Protein AF-K6B270-F1 (afdb_monomer_lite)

Sequence (128 aa):
MFLFVIVIIADMITRGETYHYLLHNITILTGMIVMFICADLILRLSIGKSTILIEHFASTTFFVYALHGLFVAPLRKGLCLALQPTSNTVAVMTYMLSILTTIILSLITYYVLKKLCPQFCSLLNGGR

pLDDT: mean 87.1, std 8.22, range [59.28, 95.25]

Foldseek 3Di:
DVVLVVLVVVLVVCPPPPCSVVSVVVSVVVVVVVVVVVVVVVVVVCVVPDPVVVVVVLLLVLQLVLCLVVQLVVQLVVLCVVQVCPDPVSVVVSNVVSVVVSSVVSNVVLVVCCVPPVPVSCVSSVND

Structure (mmCIF, N/CA/C/O backbone):
data_AF-K6B270-F1
#
_entry.id   AF-K6B270-F1
#
loop_
_atom_site.group_PDB
_atom_site.id
_atom_site.type_symbol
_atom_site.label_atom_id
_atom_site.label_alt_id
_atom_site.label_comp_id
_atom_site.label_asym_id
_atom_site.label_entity_id
_atom_site.label_seq_id
_atom_site.pdbx_PDB_ins_code
_atom_site.Cartn_x
_atom_site.Cartn_y
_atom_site.Cartn_z
_atom_site.occupancy
_atom_site.B_iso_or_equiv
_atom_site.auth_seq_id
_atom_site.auth_comp_id
_atom_site.auth_asym_id
_atom_site.auth_atom_id
_atom_site.pdbx_PDB_model_num
ATOM 1 N N . MET A 1 1 ? 11.473 16.215 1.161 1.00 77.81 1 MET A N 1
ATOM 2 C CA . MET A 1 1 ? 10.754 16.132 -0.134 1.00 77.81 1 MET A CA 1
ATOM 3 C C . MET A 1 1 ? 11.656 16.386 -1.335 1.00 77.81 1 MET A C 1
ATOM 5 O O . MET A 1 1 ? 11.740 15.493 -2.160 1.00 77.81 1 MET A O 1
ATOM 9 N N . PHE A 1 2 ? 12.364 17.518 -1.437 1.00 83.44 2 PHE A N 1
ATOM 10 C CA . PHE A 1 2 ? 13.211 17.817 -2.610 1.00 83.44 2 PHE A CA 1
ATOM 11 C C . PHE A 1 2 ? 14.259 16.739 -2.928 1.00 83.44 2 PHE A C 1
ATOM 13 O O . PHE A 1 2 ? 14.365 16.314 -4.072 1.00 83.44 2 PHE A O 1
ATOM 20 N N . LEU A 1 3 ? 14.954 16.218 -1.910 1.00 84.44 3 LEU A N 1
ATOM 21 C CA . LEU A 1 3 ? 15.921 15.127 -2.086 1.00 84.44 3 LEU A CA 1
ATOM 22 C C . LEU A 1 3 ? 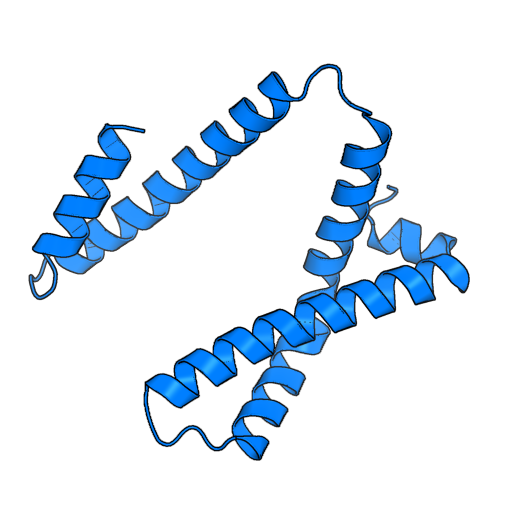15.283 13.855 -2.670 1.00 84.44 3 LEU A C 1
ATOM 24 O O . LEU A 1 3 ? 15.875 13.209 -3.521 1.00 84.44 3 LEU A O 1
ATOM 28 N N . PHE A 1 4 ? 14.051 13.529 -2.276 1.00 87.44 4 PHE A N 1
ATOM 29 C CA . PHE A 1 4 ? 13.332 12.371 -2.813 1.00 87.44 4 PHE A CA 1
ATOM 30 C C . PHE A 1 4 ? 12.920 12.562 -4.275 1.00 87.44 4 PHE A C 1
ATOM 32 O O . PHE A 1 4 ? 13.034 11.631 -5.062 1.00 87.44 4 PHE A O 1
ATOM 39 N N . VAL A 1 5 ? 12.512 13.776 -4.659 1.00 88.81 5 VAL A N 1
ATOM 40 C CA . VAL A 1 5 ? 12.218 14.102 -6.065 1.00 88.81 5 VAL A CA 1
ATOM 41 C C . VAL A 1 5 ? 13.466 13.911 -6.930 1.00 88.81 5 VAL A C 1
ATOM 43 O O . VAL A 1 5 ? 13.383 13.306 -7.993 1.00 88.81 5 VAL A O 1
ATOM 46 N N . ILE A 1 6 ? 14.630 14.356 -6.449 1.00 90.75 6 ILE A N 1
ATOM 47 C CA . ILE A 1 6 ? 15.911 14.166 -7.145 1.00 90.75 6 ILE A CA 1
ATOM 48 C C . ILE A 1 6 ? 16.239 12.671 -7.288 1.00 90.75 6 ILE A C 1
ATOM 50 O O . ILE A 1 6 ? 16.601 12.228 -8.375 1.00 90.75 6 ILE A O 1
ATOM 54 N N . VAL A 1 7 ? 16.068 11.890 -6.217 1.00 89.81 7 VAL A N 1
ATOM 55 C CA . VAL A 1 7 ? 16.326 10.440 -6.215 1.00 89.81 7 VAL A CA 1
ATOM 56 C C . VAL A 1 7 ? 15.388 9.692 -7.174 1.00 89.81 7 VAL A C 1
ATOM 58 O O . VAL A 1 7 ? 15.862 8.850 -7.928 1.00 89.81 7 VAL A O 1
ATOM 61 N N . ILE A 1 8 ? 14.097 10.049 -7.240 1.00 91.94 8 ILE A N 1
ATOM 62 C CA . ILE A 1 8 ? 13.157 9.480 -8.225 1.00 91.94 8 ILE A CA 1
ATOM 63 C C . ILE A 1 8 ? 13.598 9.786 -9.656 1.00 91.94 8 ILE A C 1
ATOM 65 O O . ILE A 1 8 ? 13.584 8.901 -10.508 1.00 91.94 8 ILE A O 1
ATOM 69 N N . ILE A 1 9 ? 13.963 11.038 -9.946 1.00 92.06 9 ILE A N 1
ATOM 70 C CA . ILE A 1 9 ? 14.381 11.427 -11.298 1.00 92.06 9 ILE A CA 1
ATOM 71 C C . ILE A 1 9 ? 15.636 10.642 -11.700 1.00 92.06 9 ILE A C 1
ATOM 73 O O . ILE A 1 9 ? 15.703 10.123 -12.814 1.00 92.06 9 ILE A O 1
ATOM 77 N N . ALA A 1 10 ? 16.591 10.485 -10.779 1.00 89.69 10 ALA A N 1
ATOM 78 C CA . ALA A 1 10 ? 17.773 9.660 -10.995 1.00 89.69 10 ALA A CA 1
ATOM 79 C C . ALA A 1 10 ? 17.420 8.178 -11.240 1.00 89.69 10 ALA A C 1
ATOM 81 O O . ALA A 1 10 ? 17.976 7.568 -12.151 1.00 89.69 10 ALA A O 1
ATOM 82 N N . ASP A 1 11 ? 16.461 7.604 -10.508 1.00 90.25 11 ASP A N 1
ATOM 83 C CA . ASP A 1 11 ? 15.984 6.226 -10.728 1.00 90.25 11 ASP A CA 1
ATOM 84 C C . ASP A 1 11 ? 15.364 6.039 -12.113 1.00 90.25 11 ASP A C 1
ATOM 86 O O . ASP A 1 11 ? 15.643 5.058 -12.801 1.00 90.25 11 ASP A O 1
ATOM 90 N N . MET A 1 12 ? 14.571 7.011 -12.568 1.00 88.31 12 MET A N 1
ATOM 91 C CA . MET A 1 12 ? 13.947 6.947 -13.889 1.00 88.31 12 MET A CA 1
ATOM 92 C C . MET A 1 12 ? 14.966 7.038 -15.027 1.00 88.31 12 MET A C 1
ATOM 94 O O . MET A 1 12 ? 14.821 6.318 -16.015 1.00 88.31 12 MET A O 1
ATOM 98 N N . ILE A 1 13 ? 15.983 7.896 -14.894 1.00 92.25 13 ILE A N 1
ATOM 99 C CA . ILE A 1 13 ? 17.019 8.093 -15.921 1.00 92.25 13 ILE A CA 1
ATOM 100 C C . ILE A 1 13 ? 17.968 6.892 -15.995 1.00 92.25 13 ILE A C 1
ATOM 102 O O . ILE A 1 13 ? 18.414 6.531 -17.077 1.00 92.25 13 ILE A O 1
ATOM 106 N N . THR A 1 14 ? 18.257 6.247 -14.865 1.00 90.38 14 THR A N 1
ATOM 107 C CA . THR A 1 14 ? 19.250 5.160 -14.783 1.00 90.38 14 THR A CA 1
ATOM 108 C C . THR A 1 14 ? 18.695 3.784 -15.158 1.00 90.38 14 THR A C 1
ATOM 110 O O . THR A 1 14 ? 19.388 2.778 -15.018 1.00 90.38 14 THR A O 1
ATOM 113 N N . ARG A 1 15 ? 17.457 3.707 -15.662 1.00 84.56 15 ARG A N 1
ATOM 114 C CA . ARG A 1 15 ? 16.847 2.451 -16.123 1.00 84.56 15 ARG A CA 1
ATOM 115 C C . ARG A 1 15 ? 17.672 1.814 -17.244 1.00 84.56 15 ARG A C 1
ATOM 117 O O . ARG A 1 15 ? 17.799 2.382 -18.321 1.00 84.56 15 ARG A O 1
ATOM 124 N N . GLY A 1 16 ? 18.155 0.595 -17.004 1.00 84.50 16 GLY A N 1
ATOM 125 C CA . GLY A 1 16 ? 18.972 -0.177 -17.954 1.00 84.50 16 GLY A CA 1
ATOM 126 C C . GLY A 1 16 ? 20.463 -0.216 -17.612 1.00 84.50 16 GLY A C 1
ATOM 127 O O . GLY A 1 16 ? 21.189 -1.029 -18.175 1.00 84.50 16 GLY A O 1
ATOM 128 N N . GLU A 1 17 ? 20.904 0.593 -16.650 1.00 89.19 17 GLU A N 1
ATOM 129 C CA . GLU A 1 17 ? 22.285 0.616 -16.170 1.00 89.19 17 GLU A CA 1
ATOM 130 C C . GLU A 1 17 ? 22.536 -0.433 -15.075 1.00 89.19 17 GLU A C 1
ATOM 132 O O . GLU A 1 17 ? 21.632 -0.837 -14.339 1.00 89.19 17 GLU A O 1
ATOM 137 N N . THR A 1 18 ? 23.794 -0.849 -14.906 1.00 86.88 18 THR A N 1
ATOM 138 C CA . THR A 1 18 ? 24.188 -1.891 -13.934 1.00 86.88 18 THR A CA 1
ATOM 139 C C . THR A 1 18 ? 23.905 -1.509 -12.477 1.00 86.88 18 THR A C 1
ATOM 141 O O . THR A 1 18 ? 23.611 -2.371 -11.651 1.00 86.88 18 THR A O 1
ATOM 144 N N . TYR A 1 19 ? 23.948 -0.216 -12.155 1.00 85.62 19 TYR A N 1
ATOM 145 C CA . TYR A 1 19 ? 23.709 0.328 -10.814 1.00 85.62 19 TYR A CA 1
ATOM 146 C C . TYR A 1 19 ? 22.242 0.699 -10.547 1.00 85.62 19 TYR A C 1
ATOM 148 O O . TYR A 1 19 ? 21.910 1.099 -9.428 1.00 85.62 19 TYR A O 1
ATOM 156 N N . HIS A 1 20 ? 21.350 0.526 -11.531 1.00 89.44 20 HIS A N 1
ATOM 157 C CA . HIS A 1 20 ? 19.928 0.852 -11.406 1.00 89.44 20 HIS A CA 1
ATOM 158 C C . HIS A 1 20 ? 19.281 0.166 -10.200 1.00 89.44 20 HIS A C 1
ATOM 160 O O . HIS A 1 20 ? 18.566 0.802 -9.439 1.00 89.44 20 HIS A O 1
ATOM 166 N N . TYR A 1 21 ? 19.587 -1.112 -9.964 1.00 88.31 21 TYR A N 1
ATOM 167 C CA . TYR A 1 21 ? 18.998 -1.876 -8.860 1.00 88.31 21 TYR A CA 1
ATOM 168 C C . TYR A 1 21 ? 19.293 -1.266 -7.479 1.00 88.31 21 TYR A C 1
ATOM 170 O O . TYR A 1 21 ? 18.417 -1.202 -6.616 1.00 88.31 21 TYR A O 1
ATOM 178 N N . LEU A 1 22 ? 20.522 -0.782 -7.268 1.00 89.94 22 LEU A N 1
ATOM 179 C CA . LEU A 1 22 ? 20.902 -0.127 -6.016 1.00 89.94 22 LEU A CA 1
ATOM 180 C C . LEU A 1 22 ? 20.144 1.196 -5.849 1.00 89.94 22 LEU A C 1
ATOM 182 O O . LEU A 1 22 ? 19.591 1.466 -4.783 1.00 89.94 22 LEU A O 1
ATOM 186 N N . LEU A 1 23 ? 20.090 1.996 -6.914 1.00 89.88 23 LEU A N 1
ATOM 187 C CA . LEU A 1 23 ? 19.422 3.296 -6.918 1.00 89.88 23 LEU A CA 1
ATOM 188 C C . LEU A 1 23 ? 17.903 3.144 -6.731 1.00 89.88 23 LEU A C 1
ATOM 190 O O . LEU A 1 23 ? 17.294 3.886 -5.958 1.00 89.88 23 LEU A O 1
ATOM 194 N N . HIS A 1 24 ? 17.315 2.103 -7.313 1.00 91.19 24 HIS A N 1
ATOM 195 C CA . HIS A 1 24 ? 15.916 1.740 -7.137 1.00 91.19 24 HIS A CA 1
ATOM 196 C C . HIS A 1 24 ? 15.590 1.392 -5.682 1.00 91.19 24 HIS A C 1
ATOM 198 O O . HIS A 1 24 ? 14.644 1.929 -5.105 1.00 91.19 24 HIS A O 1
ATOM 204 N N . ASN A 1 25 ? 16.423 0.579 -5.026 1.00 91.62 25 ASN A N 1
ATOM 205 C CA . ASN A 1 25 ? 16.240 0.247 -3.610 1.00 91.62 25 ASN A CA 1
ATOM 206 C C . ASN A 1 25 ? 16.380 1.476 -2.697 1.00 91.62 25 ASN A C 1
ATOM 208 O O . ASN A 1 25 ? 15.609 1.635 -1.748 1.00 91.62 25 ASN A O 1
ATOM 212 N N . ILE A 1 26 ? 17.321 2.377 -2.998 1.00 91.44 26 ILE A N 1
ATOM 213 C CA . ILE A 1 26 ? 17.464 3.661 -2.291 1.00 91.44 26 ILE A CA 1
ATOM 214 C C . ILE A 1 26 ? 16.212 4.526 -2.490 1.00 91.44 26 ILE A C 1
ATOM 216 O O . ILE A 1 26 ? 15.732 5.157 -1.544 1.00 91.44 26 ILE A O 1
ATOM 220 N N . THR A 1 27 ? 15.640 4.525 -3.693 1.00 91.75 27 THR A N 1
ATOM 221 C CA . THR A 1 27 ? 14.396 5.239 -4.010 1.00 91.75 27 THR A CA 1
ATOM 222 C C . THR A 1 27 ? 13.219 4.690 -3.208 1.00 91.75 27 THR A C 1
ATOM 224 O O . THR A 1 27 ? 12.466 5.462 -2.617 1.00 91.75 27 THR A O 1
ATOM 227 N N . ILE A 1 28 ? 13.099 3.365 -3.093 1.00 90.62 28 ILE A N 1
ATOM 228 C CA . ILE A 1 28 ? 12.077 2.721 -2.256 1.00 90.62 28 ILE A CA 1
ATOM 229 C C . ILE A 1 28 ? 12.246 3.133 -0.786 1.00 90.62 28 ILE A C 1
ATOM 231 O O . ILE A 1 28 ? 11.284 3.566 -0.149 1.00 90.62 28 ILE A O 1
ATOM 235 N N . LEU A 1 29 ? 13.468 3.056 -0.245 1.00 92.06 29 LEU A N 1
ATOM 236 C CA . LEU A 1 29 ? 13.750 3.389 1.155 1.00 92.06 29 LEU A CA 1
ATOM 237 C C . LEU A 1 29 ? 13.450 4.860 1.473 1.00 92.06 29 LEU A C 1
ATOM 239 O O . LEU A 1 29 ? 12.762 5.168 2.448 1.00 92.06 29 LEU A O 1
ATOM 243 N N . THR A 1 30 ? 13.938 5.773 0.635 1.00 92.06 30 THR A N 1
ATOM 244 C CA . THR A 1 30 ? 13.690 7.212 0.796 1.00 92.06 30 THR A CA 1
ATOM 245 C C . THR A 1 30 ? 12.210 7.553 0.626 1.00 92.06 30 THR A C 1
ATOM 247 O O . THR A 1 30 ? 11.694 8.396 1.363 1.00 92.06 30 THR A O 1
ATOM 250 N N . GLY A 1 31 ? 11.498 6.853 -0.262 1.00 90.75 31 GLY A N 1
ATOM 251 C CA . GLY A 1 31 ? 10.054 6.985 -0.435 1.00 90.75 31 GLY A CA 1
ATOM 252 C C . GLY A 1 31 ? 9.264 6.605 0.810 1.00 90.75 31 GLY A C 1
ATOM 253 O O . GLY A 1 31 ? 8.367 7.350 1.202 1.00 90.75 31 GLY A O 1
ATOM 254 N N . MET A 1 32 ? 9.639 5.517 1.492 1.00 90.88 32 MET A N 1
ATOM 255 C CA . MET A 1 32 ? 9.015 5.138 2.765 1.00 90.88 32 MET A CA 1
ATOM 256 C C . MET A 1 32 ? 9.157 6.247 3.817 1.00 90.88 32 MET A C 1
ATOM 258 O O . MET A 1 32 ? 8.168 6.616 4.449 1.00 90.88 32 MET A O 1
ATOM 262 N N . ILE A 1 33 ? 10.351 6.838 3.960 1.00 91.56 33 ILE A N 1
ATOM 263 C CA . ILE A 1 33 ? 10.596 7.940 4.911 1.00 91.56 33 ILE A CA 1
ATOM 264 C C . ILE A 1 33 ? 9.730 9.161 4.572 1.00 91.56 33 ILE A C 1
ATOM 266 O O . ILE A 1 33 ? 9.103 9.744 5.457 1.00 91.56 33 ILE A O 1
ATOM 270 N N . VAL A 1 34 ? 9.661 9.546 3.293 1.00 92.12 34 VAL A N 1
ATOM 271 C CA . VAL A 1 34 ? 8.825 10.678 2.862 1.00 92.12 34 VAL A CA 1
ATOM 272 C C . VAL A 1 34 ? 7.348 10.420 3.138 1.00 92.12 34 VAL A C 1
ATOM 274 O O . VAL A 1 34 ? 6.661 11.340 3.574 1.00 92.12 34 VAL A O 1
ATOM 277 N N . MET A 1 35 ? 6.872 9.186 2.958 1.00 88.75 35 MET A N 1
ATOM 278 C CA . MET A 1 35 ? 5.489 8.815 3.259 1.00 88.75 35 MET A CA 1
ATOM 279 C C . MET A 1 35 ? 5.142 9.077 4.732 1.00 88.75 35 MET A C 1
ATOM 281 O O . MET A 1 35 ? 4.116 9.692 5.017 1.00 88.75 35 MET A O 1
ATOM 285 N N . PHE A 1 36 ? 6.030 8.716 5.667 1.00 88.81 36 PHE A N 1
ATOM 286 C CA . PHE A 1 36 ? 5.838 9.014 7.092 1.00 88.81 36 PHE A CA 1
ATOM 287 C C . PHE A 1 36 ? 5.820 10.518 7.390 1.00 88.81 36 PHE A C 1
ATOM 289 O O . PHE A 1 36 ? 4.968 10.974 8.150 1.00 88.81 36 PHE A O 1
ATOM 296 N N . ILE A 1 37 ? 6.707 11.301 6.766 1.00 90.94 37 ILE A N 1
ATOM 297 C CA . ILE A 1 37 ? 6.731 12.765 6.932 1.00 90.94 37 ILE A CA 1
ATOM 298 C C . ILE A 1 37 ? 5.433 13.391 6.404 1.00 90.94 37 ILE A C 1
ATOM 300 O O . ILE A 1 37 ? 4.856 14.264 7.050 1.00 90.94 37 ILE A O 1
ATOM 304 N N . CYS A 1 38 ? 4.949 12.945 5.243 1.00 88.06 38 CYS A N 1
ATOM 305 C CA . CYS A 1 38 ? 3.684 13.411 4.683 1.00 88.06 38 CYS A CA 1
ATOM 306 C C . CYS A 1 38 ? 2.496 13.030 5.574 1.00 88.06 38 CYS A C 1
ATOM 308 O O . CYS A 1 38 ? 1.621 13.864 5.792 1.00 88.06 38 CYS A O 1
ATOM 310 N N . ALA A 1 39 ? 2.472 11.810 6.118 1.00 85.38 39 ALA A N 1
ATOM 311 C CA . ALA A 1 39 ? 1.432 11.372 7.043 1.00 85.38 39 ALA A CA 1
ATOM 312 C C . ALA A 1 39 ? 1.409 12.222 8.327 1.00 85.38 39 ALA A C 1
ATOM 314 O O . ALA A 1 39 ? 0.340 12.682 8.727 1.00 85.38 39 ALA A O 1
ATOM 315 N N . ASP A 1 40 ? 2.574 12.492 8.929 1.00 85.75 40 ASP A N 1
ATOM 316 C CA . ASP A 1 40 ? 2.703 13.375 10.099 1.00 85.75 40 ASP A CA 1
ATOM 317 C C . ASP A 1 40 ? 2.243 14.806 9.778 1.00 85.75 40 ASP A C 1
ATOM 319 O O . ASP A 1 40 ? 1.474 15.397 10.535 1.00 85.75 40 ASP A O 1
ATOM 323 N N . LEU A 1 41 ? 2.624 15.345 8.615 1.00 87.50 41 LEU A N 1
ATOM 324 C CA . LEU A 1 41 ? 2.188 16.671 8.177 1.00 87.50 41 LEU A CA 1
ATOM 325 C C . LEU A 1 41 ? 0.665 16.745 7.995 1.00 87.50 41 LEU A C 1
ATOM 327 O O . LEU A 1 41 ? 0.037 17.688 8.475 1.00 87.50 41 LEU A O 1
ATOM 331 N N . ILE A 1 42 ? 0.060 15.754 7.334 1.00 84.44 42 ILE A N 1
ATOM 332 C CA . ILE A 1 42 ? -1.397 15.681 7.140 1.00 84.44 42 ILE A CA 1
ATOM 333 C C . ILE A 1 42 ? -2.109 15.603 8.490 1.00 84.44 42 ILE A C 1
ATOM 335 O O . ILE A 1 42 ? -3.101 16.305 8.697 1.00 84.44 42 ILE A O 1
ATOM 339 N N . LEU A 1 43 ? -1.599 14.787 9.416 1.00 81.25 43 LEU A N 1
ATOM 340 C CA . LEU A 1 43 ? -2.129 14.687 10.773 1.00 81.25 43 LEU A CA 1
ATOM 341 C C . LEU A 1 43 ? -2.059 16.035 11.488 1.00 81.25 43 LEU A C 1
ATOM 343 O O . LEU A 1 43 ? -3.085 16.483 11.988 1.00 81.25 43 LEU A O 1
ATOM 347 N N . ARG A 1 44 ? -0.908 16.722 11.461 1.00 82.88 44 ARG A N 1
ATOM 348 C CA . ARG A 1 44 ? -0.727 18.051 12.074 1.00 82.88 44 ARG A CA 1
ATOM 349 C C . ARG A 1 44 ? -1.668 19.104 11.505 1.00 82.88 44 ARG A C 1
ATOM 351 O O . ARG A 1 44 ? -2.267 19.851 12.268 1.00 82.88 44 ARG A O 1
ATOM 358 N N . LEU A 1 45 ? -1.840 19.133 10.184 1.00 81.38 45 LEU A N 1
ATOM 359 C CA . LEU A 1 45 ? -2.789 20.027 9.510 1.00 81.38 45 LEU A CA 1
ATOM 360 C C . LEU A 1 45 ? -4.255 19.672 9.808 1.00 81.38 45 LEU A C 1
ATOM 362 O O . LEU A 1 45 ? -5.145 20.498 9.614 1.00 81.38 45 LEU A O 1
ATOM 366 N N . SER A 1 46 ? -4.509 18.449 10.275 1.00 73.44 46 SER A N 1
ATOM 367 C CA . SER A 1 46 ? -5.834 17.961 10.663 1.00 73.44 46 SER A CA 1
ATOM 368 C C . SER A 1 46 ? -6.114 18.095 12.166 1.00 73.44 46 SER A C 1
ATOM 370 O O . SER A 1 46 ? -7.243 17.824 12.582 1.00 73.44 46 SER A O 1
ATOM 372 N N . ILE A 1 47 ? -5.140 18.532 12.980 1.00 63.31 47 ILE A N 1
ATOM 373 C CA . ILE A 1 47 ? -5.324 18.792 14.417 1.00 63.31 47 ILE A CA 1
ATOM 374 C C . ILE A 1 47 ? -6.378 19.899 14.572 1.00 63.31 47 ILE A C 1
ATOM 376 O O . ILE A 1 47 ? -6.162 21.043 14.183 1.00 63.31 47 ILE A O 1
ATOM 380 N N . GLY A 1 48 ? -7.548 19.525 15.100 1.00 60.28 48 GLY A N 1
ATOM 381 C CA . GLY A 1 48 ? -8.752 20.364 15.190 1.00 60.28 48 GLY A CA 1
ATOM 382 C C . GLY A 1 48 ? -9.988 19.760 14.507 1.00 60.28 48 GLY A C 1
ATOM 383 O O . GLY A 1 48 ? -11.104 20.206 14.761 1.00 60.28 48 GLY A O 1
ATOM 384 N N . LYS A 1 49 ? -9.822 18.716 13.681 1.00 60.66 49 LYS A N 1
ATOM 385 C CA . LYS A 1 49 ? -10.920 17.919 13.105 1.00 60.66 49 LYS A CA 1
ATOM 386 C C . LYS A 1 49 ? -11.089 16.598 13.869 1.00 60.66 49 LYS A C 1
ATOM 388 O O . LYS A 1 49 ? -10.119 16.035 14.362 1.00 60.66 49 LYS A O 1
ATOM 393 N N . SER A 1 50 ? -12.343 16.146 13.981 1.00 61.34 50 SER A N 1
ATOM 394 C CA . SER A 1 50 ? -12.834 15.029 14.813 1.00 61.34 50 SER A CA 1
ATOM 395 C C . SER A 1 50 ? -11.852 13.857 14.983 1.00 61.34 50 SER A C 1
ATOM 397 O O . SER A 1 50 ? -11.666 13.044 14.076 1.00 61.34 50 SER A O 1
ATOM 399 N N . THR A 1 51 ? -11.279 13.735 16.183 1.00 66.12 51 THR A N 1
ATOM 400 C CA . THR A 1 51 ? -10.434 12.611 16.630 1.00 66.12 51 THR A CA 1
ATOM 401 C C . THR A 1 51 ? -11.139 11.259 16.503 1.00 66.12 51 THR A C 1
ATOM 403 O O . THR A 1 51 ? -10.508 10.258 16.173 1.00 66.12 51 THR A O 1
ATOM 406 N N . ILE A 1 52 ? -12.466 11.252 16.644 1.00 65.50 52 ILE A N 1
ATOM 407 C CA . ILE A 1 52 ? -13.322 10.066 16.520 1.00 65.50 52 ILE A CA 1
ATOM 408 C C . ILE A 1 52 ? -13.226 9.451 15.115 1.00 65.50 52 ILE A C 1
ATOM 410 O O . ILE A 1 52 ? -13.215 8.229 14.967 1.00 65.50 52 ILE A O 1
ATOM 414 N N . LEU A 1 53 ? -13.124 10.279 14.067 1.00 69.94 53 LEU A N 1
ATOM 415 C CA . LEU A 1 53 ? -12.970 9.779 12.698 1.00 69.94 53 LEU A CA 1
ATOM 416 C C . LEU A 1 53 ? -11.627 9.056 12.531 1.00 69.94 53 LEU A C 1
ATOM 418 O O . LEU A 1 53 ? -11.573 7.987 11.931 1.00 69.94 53 LEU A O 1
ATOM 422 N N . ILE A 1 54 ? -10.553 9.627 13.083 1.00 74.25 54 ILE A N 1
ATOM 423 C CA . ILE A 1 54 ? -9.195 9.079 12.983 1.00 74.25 54 ILE A CA 1
ATOM 424 C C . ILE A 1 54 ? -9.122 7.715 13.676 1.00 74.25 54 ILE A C 1
ATOM 426 O O . ILE A 1 54 ? -8.600 6.765 13.099 1.00 74.25 54 ILE A O 1
ATOM 430 N N . GLU A 1 55 ? -9.698 7.587 14.871 1.00 73.81 55 GLU A N 1
ATOM 431 C CA . GLU A 1 55 ? -9.764 6.315 15.600 1.00 73.81 55 GLU A CA 1
ATOM 432 C C . GLU A 1 55 ? -10.599 5.262 14.855 1.00 73.81 55 GLU A C 1
ATOM 434 O O . GLU A 1 55 ? -10.195 4.099 14.731 1.00 73.81 55 GLU A O 1
ATOM 439 N N . HIS A 1 56 ? -11.731 5.673 14.276 1.00 76.88 56 HIS A N 1
ATOM 440 C CA . HIS A 1 56 ? -12.562 4.786 13.468 1.00 76.88 56 HIS A CA 1
ATOM 441 C C . HIS A 1 56 ? -11.823 4.269 12.223 1.00 76.88 56 HIS A C 1
ATOM 443 O O . HIS A 1 56 ? -11.852 3.071 11.929 1.00 76.88 56 HIS A O 1
ATOM 449 N N . PHE A 1 57 ? -11.114 5.143 11.507 1.00 80.12 57 PHE A N 1
ATOM 450 C CA . PHE A 1 57 ? -10.314 4.737 10.353 1.00 80.12 57 PHE A CA 1
ATOM 451 C C . PHE A 1 57 ? -9.090 3.913 10.757 1.00 80.12 57 PHE A C 1
ATOM 453 O O . PHE A 1 57 ? -8.735 2.986 10.033 1.00 80.12 57 PHE A O 1
ATOM 460 N N . ALA A 1 58 ? -8.479 4.172 11.914 1.00 82.25 58 ALA A N 1
ATOM 461 C CA . ALA A 1 58 ? -7.348 3.390 12.407 1.00 82.25 58 ALA A CA 1
ATOM 462 C C . ALA A 1 58 ? -7.742 1.934 12.705 1.00 82.25 58 ALA A C 1
ATOM 464 O O . ALA A 1 58 ? -7.063 1.015 12.252 1.00 82.25 58 ALA A O 1
ATOM 465 N N . SER A 1 59 ? -8.863 1.706 13.400 1.00 82.88 59 SER A N 1
ATOM 466 C CA . SER A 1 59 ? -9.363 0.343 13.658 1.00 82.88 59 SER A CA 1
ATOM 467 C C . SER A 1 59 ? -9.734 -0.381 12.359 1.00 82.88 59 SER A C 1
ATOM 469 O O . SER A 1 59 ? -9.340 -1.526 12.145 1.00 82.88 59 SER A O 1
ATOM 471 N N . THR A 1 60 ? -10.417 0.312 11.445 1.00 85.75 60 THR A N 1
ATOM 472 C CA . THR A 1 60 ? -10.843 -0.255 10.158 1.00 85.75 60 THR A CA 1
ATOM 473 C C . THR A 1 60 ? -9.651 -0.609 9.260 1.00 85.75 60 THR A C 1
ATOM 475 O O . THR A 1 60 ? -9.602 -1.696 8.688 1.00 85.75 60 THR A O 1
ATOM 478 N N . THR A 1 61 ? -8.658 0.278 9.145 1.00 87.62 61 THR A N 1
ATOM 479 C CA . THR A 1 61 ? -7.455 0.036 8.326 1.00 87.62 61 THR A CA 1
ATOM 480 C C . THR A 1 61 ? -6.575 -1.066 8.907 1.00 87.62 61 THR A C 1
ATOM 482 O O . THR A 1 61 ? -6.076 -1.895 8.145 1.00 87.62 61 THR A O 1
ATOM 485 N N . PHE A 1 62 ? -6.440 -1.143 10.235 1.00 88.12 62 PHE A N 1
ATOM 486 C CA . PHE A 1 62 ? -5.738 -2.245 10.892 1.00 88.12 62 PHE A CA 1
ATOM 487 C C . PHE A 1 62 ? -6.426 -3.590 10.644 1.00 88.12 62 PHE A C 1
ATOM 489 O O . PHE A 1 62 ? -5.757 -4.563 10.304 1.00 88.12 62 PHE A O 1
ATOM 496 N N . PHE A 1 63 ? -7.757 -3.644 10.731 1.00 89.44 63 PHE A N 1
ATOM 497 C CA . PHE A 1 63 ? -8.501 -4.865 10.432 1.00 89.44 63 PHE A CA 1
ATOM 498 C C . PHE A 1 63 ? -8.289 -5.330 8.989 1.00 89.44 63 PHE A C 1
ATOM 500 O O . PHE A 1 63 ? -8.012 -6.504 8.749 1.00 89.44 63 PHE A O 1
ATOM 507 N N . VAL A 1 64 ? -8.385 -4.410 8.020 1.00 90.94 64 VAL A N 1
ATOM 508 C CA . VAL A 1 64 ? -8.103 -4.723 6.612 1.00 90.94 64 VAL A CA 1
ATOM 509 C C . VAL A 1 64 ? -6.673 -5.242 6.473 1.00 90.94 64 VAL A C 1
ATOM 511 O O . VAL A 1 64 ? -6.463 -6.271 5.840 1.00 90.94 64 VAL A O 1
ATOM 514 N N . TYR A 1 65 ? -5.693 -4.607 7.117 1.00 89.44 65 TYR A N 1
ATOM 515 C CA . TYR A 1 65 ? -4.315 -5.093 7.128 1.00 89.44 65 TYR A CA 1
ATOM 516 C C . TYR A 1 65 ? -4.179 -6.505 7.729 1.00 89.44 65 TYR A C 1
ATOM 518 O O . TYR A 1 65 ? -3.480 -7.337 7.161 1.00 89.44 65 TYR A O 1
ATOM 526 N N . ALA A 1 66 ? -4.873 -6.830 8.816 1.00 88.38 66 ALA A N 1
ATOM 527 C CA . ALA A 1 66 ? -4.808 -8.164 9.409 1.00 88.38 66 ALA A CA 1
ATOM 528 C C . ALA A 1 66 ? -5.484 -9.236 8.531 1.00 88.38 66 ALA A C 1
ATOM 530 O O . ALA A 1 66 ? -4.981 -10.353 8.413 1.00 88.38 66 ALA A O 1
ATOM 531 N N . LEU A 1 67 ? -6.612 -8.902 7.897 1.00 89.38 67 LEU A N 1
ATOM 532 C CA . LEU A 1 67 ? -7.462 -9.877 7.213 1.00 89.38 67 LEU A CA 1
ATOM 533 C C . LEU A 1 67 ? -7.186 -10.006 5.708 1.00 89.38 67 LEU A C 1
ATOM 535 O O . LEU A 1 67 ? -7.441 -11.068 5.143 1.00 89.38 67 LEU A O 1
ATOM 539 N N . HIS A 1 68 ? -6.656 -8.972 5.040 1.00 91.38 68 HIS A N 1
ATOM 540 C CA . HIS A 1 68 ? -6.541 -8.952 3.574 1.00 91.38 68 HIS A CA 1
ATOM 541 C C . HIS A 1 68 ? -5.801 -10.176 3.015 1.00 91.38 68 HIS A C 1
ATOM 543 O O . HIS A 1 68 ? -6.182 -10.687 1.961 1.00 91.38 68 HIS A O 1
ATOM 549 N N . GLY A 1 69 ? -4.799 -10.695 3.737 1.00 88.12 69 GLY A N 1
ATOM 550 C CA . GLY A 1 69 ? -4.034 -11.881 3.346 1.00 88.12 69 GLY A CA 1
ATOM 551 C C . GLY A 1 69 ? -4.898 -13.121 3.083 1.00 88.12 69 GLY A C 1
ATOM 552 O O . GLY A 1 69 ? -4.569 -13.910 2.198 1.00 88.12 69 GLY A O 1
ATOM 553 N N . LEU A 1 70 ? -6.041 -13.252 3.767 1.00 90.00 70 LEU A N 1
ATOM 554 C CA . LEU A 1 70 ? -7.007 -14.333 3.548 1.00 90.00 70 LEU A CA 1
ATOM 555 C C . LEU A 1 70 ? -7.653 -14.261 2.156 1.00 90.00 70 LEU A C 1
ATOM 557 O O . LEU A 1 70 ? -7.943 -15.288 1.545 1.00 90.00 70 LEU A O 1
ATOM 561 N N . PHE A 1 71 ? -7.872 -13.049 1.645 1.00 92.44 71 PHE A N 1
ATOM 562 C CA . PHE A 1 71 ? -8.611 -12.820 0.407 1.00 92.44 71 PHE A CA 1
ATOM 563 C C . PHE A 1 71 ? -7.706 -12.641 -0.813 1.00 92.44 71 PHE A C 1
ATOM 565 O O . PHE A 1 71 ? -8.081 -13.074 -1.902 1.00 92.44 71 PHE A O 1
ATOM 572 N N . VAL A 1 72 ? -6.506 -12.067 -0.654 1.00 92.88 72 VAL A N 1
ATOM 573 C CA . VAL A 1 72 ? -5.614 -11.735 -1.783 1.00 92.88 72 VAL A CA 1
ATOM 574 C C . VAL A 1 72 ? -5.345 -12.944 -2.679 1.00 92.88 72 VAL A C 1
ATOM 576 O O . VAL A 1 72 ? -5.505 -12.860 -3.896 1.00 92.88 72 VAL A O 1
ATOM 579 N N . ALA A 1 73 ? -4.925 -14.075 -2.106 1.00 91.06 73 ALA A N 1
ATOM 580 C CA . ALA A 1 73 ? -4.539 -15.253 -2.881 1.00 91.06 73 ALA A CA 1
ATOM 581 C C . ALA A 1 73 ? -5.708 -15.876 -3.677 1.00 91.06 73 ALA A C 1
ATOM 583 O O . ALA A 1 73 ? -5.559 -16.035 -4.896 1.00 91.06 73 ALA A O 1
ATOM 584 N N . PRO A 1 74 ? -6.863 -16.209 -3.061 1.00 93.62 74 PRO A N 1
ATOM 585 C CA . PRO A 1 74 ? -7.987 -16.781 -3.797 1.00 93.62 74 PRO A CA 1
ATOM 586 C C . PRO A 1 74 ? -8.613 -15.791 -4.784 1.00 93.62 74 PRO A C 1
ATOM 588 O O . PRO A 1 74 ? -8.908 -16.190 -5.910 1.00 93.62 74 PRO A O 1
ATOM 591 N N . LEU A 1 75 ? -8.755 -14.507 -4.425 1.00 93.69 75 LEU A N 1
ATOM 592 C CA . LEU A 1 75 ? -9.321 -13.499 -5.328 1.00 93.69 75 LEU A CA 1
ATOM 593 C C . LEU A 1 75 ? -8.427 -13.275 -6.543 1.00 93.69 75 LEU A C 1
ATOM 595 O O . LEU A 1 75 ? -8.910 -13.299 -7.672 1.00 93.69 75 LEU A O 1
ATOM 599 N N . ARG A 1 76 ? -7.113 -13.131 -6.341 1.00 92.69 76 ARG A N 1
ATOM 600 C CA . ARG A 1 76 ? -6.166 -12.989 -7.451 1.00 92.69 76 ARG A CA 1
ATOM 601 C C . ARG A 1 76 ? -6.199 -14.209 -8.367 1.00 92.69 76 ARG A C 1
ATOM 603 O O . ARG A 1 76 ? -6.241 -14.046 -9.581 1.00 92.69 76 ARG A O 1
ATOM 610 N N . LYS A 1 77 ? -6.221 -15.424 -7.806 1.00 93.50 77 LYS A N 1
ATOM 611 C CA . LYS A 1 77 ? -6.326 -16.655 -8.602 1.00 93.50 77 LYS A CA 1
ATOM 612 C C . LYS A 1 77 ? -7.628 -16.689 -9.406 1.00 93.50 77 LYS A C 1
ATOM 614 O O . LYS A 1 77 ? -7.581 -16.956 -10.603 1.00 93.50 77 LYS A O 1
ATOM 619 N N . GLY A 1 78 ? -8.762 -16.391 -8.773 1.00 94.62 78 GLY A N 1
ATOM 620 C CA . GLY A 1 78 ? -10.067 -16.351 -9.433 1.00 94.62 78 GLY A CA 1
ATOM 621 C C . GLY A 1 78 ? -10.115 -15.331 -10.570 1.00 94.62 78 GLY A C 1
ATOM 622 O O . GLY A 1 78 ? -10.535 -15.664 -11.674 1.00 94.62 78 GLY A O 1
ATOM 623 N N . LEU A 1 79 ? -9.601 -14.122 -10.338 1.00 93.94 79 LEU A N 1
ATOM 624 C CA . LEU A 1 79 ? -9.545 -13.071 -11.352 1.00 93.94 79 LEU A CA 1
ATOM 625 C C . LEU A 1 79 ? -8.612 -13.428 -12.515 1.00 93.94 79 LEU A C 1
ATOM 627 O O . LEU A 1 79 ? -8.983 -13.206 -13.663 1.00 93.94 79 LEU A O 1
ATOM 631 N N . CYS A 1 80 ? -7.449 -14.033 -12.254 1.00 93.81 80 CYS A N 1
ATOM 632 C CA . CYS A 1 80 ? -6.564 -14.504 -13.322 1.00 93.81 80 CYS A CA 1
ATOM 633 C C . CYS A 1 80 ? -7.219 -15.594 -14.183 1.00 93.81 80 CYS A C 1
ATOM 635 O O . CYS A 1 80 ? -7.046 -15.586 -15.398 1.00 93.81 80 CYS A O 1
ATOM 637 N N . LEU A 1 81 ? -7.978 -16.512 -13.574 1.00 94.56 81 LEU A N 1
ATOM 638 C CA . LEU A 1 81 ? -8.700 -17.557 -14.307 1.00 94.56 81 LEU A CA 1
ATOM 639 C C . LEU A 1 81 ? -9.873 -16.993 -15.121 1.00 94.56 81 LEU A C 1
ATOM 641 O O . LEU A 1 81 ? -10.121 -17.466 -16.227 1.00 94.56 81 LEU A O 1
ATOM 645 N N . ALA A 1 82 ? -10.575 -15.991 -14.587 1.00 93.25 82 ALA A N 1
ATOM 646 C CA . ALA A 1 82 ? -11.734 -15.383 -15.233 1.00 93.25 82 ALA A CA 1
ATOM 647 C C . ALA A 1 82 ? -11.353 -14.435 -16.379 1.00 93.25 82 ALA A C 1
ATOM 649 O O . ALA A 1 82 ? -11.992 -14.453 -17.426 1.00 93.25 82 ALA A O 1
ATOM 650 N N . LEU A 1 83 ? -10.328 -13.601 -16.182 1.00 91.94 83 LEU A N 1
ATOM 651 C CA . LEU A 1 83 ? -9.935 -12.565 -17.141 1.00 91.94 83 LEU A CA 1
ATOM 652 C C . LEU A 1 83 ? -8.857 -13.023 -18.123 1.00 91.94 83 LEU A C 1
ATOM 654 O O . LEU A 1 83 ? -8.707 -12.388 -19.161 1.00 91.94 83 LEU A O 1
ATOM 658 N N . GLN A 1 84 ? -8.112 -14.086 -17.792 1.00 92.38 84 GLN A N 1
ATOM 659 C CA . GLN A 1 84 ? -7.039 -14.660 -18.613 1.00 92.38 84 GLN A CA 1
ATOM 660 C C . GLN A 1 84 ? -6.135 -13.576 -19.223 1.00 92.38 84 GLN A C 1
ATOM 662 O O . GLN A 1 84 ? -6.207 -13.312 -20.422 1.00 92.38 84 GLN A O 1
ATOM 667 N N . PRO A 1 85 ? -5.307 -12.892 -18.413 1.00 89.38 85 PRO A N 1
ATOM 668 C CA . PRO A 1 85 ? -4.543 -11.740 -18.877 1.00 89.38 85 PRO A CA 1
ATOM 669 C C . PRO A 1 85 ? -3.543 -12.126 -19.977 1.00 89.38 85 PRO A C 1
ATOM 671 O O . PRO A 1 85 ? -2.456 -12.622 -19.697 1.00 89.38 85 PRO A O 1
ATOM 674 N N . THR A 1 86 ? -3.915 -11.877 -21.236 1.00 91.31 86 THR A N 1
ATOM 675 C CA . THR A 1 86 ? -3.098 -12.144 -22.435 1.00 91.31 86 THR A CA 1
ATOM 676 C C . THR A 1 86 ? -2.199 -10.974 -2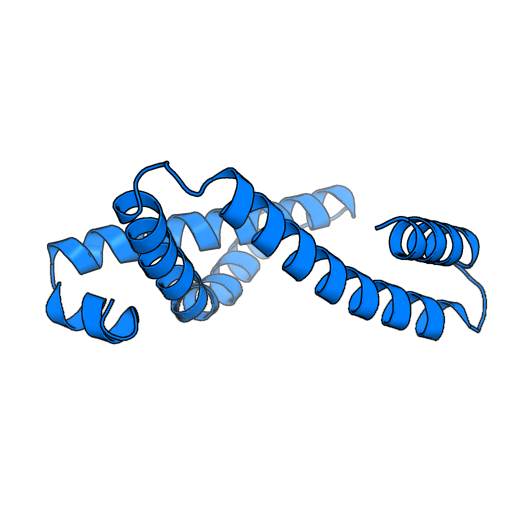2.826 1.00 91.31 86 THR A C 1
ATOM 678 O O . THR A 1 86 ? -1.270 -11.142 -23.612 1.00 91.31 86 THR A O 1
ATOM 681 N N . SER A 1 87 ? -2.449 -9.783 -22.277 1.00 93.50 87 SER A N 1
ATOM 682 C CA . SER A 1 87 ? -1.645 -8.582 -22.502 1.00 93.50 87 SER A CA 1
ATOM 683 C C . SER A 1 87 ? -1.236 -7.927 -21.185 1.00 93.50 87 SER A C 1
ATOM 685 O O . SER A 1 87 ? -1.919 -8.060 -20.164 1.00 93.50 87 SER A O 1
ATOM 687 N N . ASN A 1 88 ? -0.139 -7.163 -21.216 1.00 93.00 88 ASN A N 1
ATOM 688 C CA . ASN A 1 88 ? 0.376 -6.450 -20.042 1.00 93.00 88 ASN A CA 1
ATOM 689 C C . ASN A 1 88 ? -0.674 -5.510 -19.431 1.00 93.00 88 ASN A C 1
ATOM 691 O O . ASN A 1 88 ? -0.794 -5.428 -18.210 1.00 93.00 88 ASN A O 1
ATOM 695 N N . THR A 1 89 ? -1.484 -4.851 -20.262 1.00 92.44 89 THR A N 1
ATOM 696 C CA . THR A 1 89 ? -2.563 -3.974 -19.792 1.00 92.44 89 THR A CA 1
ATOM 697 C C . THR A 1 89 ? -3.609 -4.755 -19.002 1.00 92.44 89 THR A C 1
ATOM 699 O O . THR A 1 89 ? -3.991 -4.342 -17.909 1.00 92.44 89 THR A O 1
ATOM 702 N N . VAL A 1 90 ? -4.038 -5.916 -19.507 1.00 91.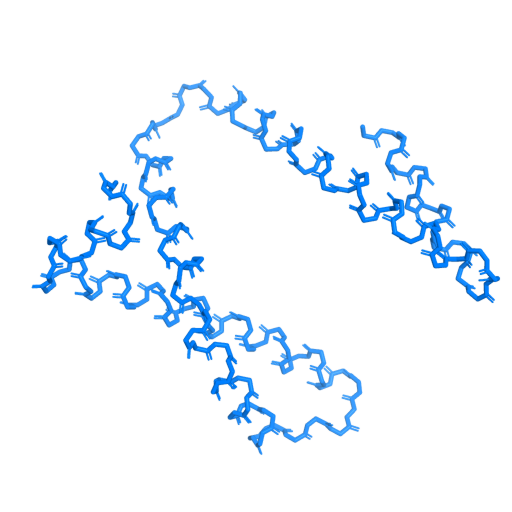75 90 VAL A N 1
ATOM 703 C CA . VAL A 1 90 ? -5.027 -6.757 -18.816 1.00 91.75 90 VAL A CA 1
ATOM 704 C C . VAL A 1 90 ? -4.440 -7.333 -17.526 1.00 91.75 90 VAL A C 1
ATOM 706 O O . VAL A 1 90 ? -5.145 -7.397 -16.521 1.00 91.75 90 VAL A O 1
ATOM 709 N N . ALA A 1 91 ? -3.147 -7.671 -17.501 1.00 92.81 91 ALA A N 1
ATOM 710 C CA . ALA A 1 91 ? -2.461 -8.113 -16.286 1.00 92.81 91 ALA A CA 1
ATOM 711 C C . ALA A 1 91 ? -2.463 -7.028 -15.194 1.00 92.81 91 ALA A C 1
ATOM 713 O O . ALA A 1 91 ? -2.822 -7.305 -14.048 1.00 92.81 91 ALA A O 1
ATOM 714 N N . VAL A 1 92 ? -2.141 -5.780 -15.552 1.00 94.31 92 VAL A N 1
ATOM 715 C CA . VAL A 1 92 ? -2.171 -4.642 -14.618 1.00 94.31 92 VAL A CA 1
ATOM 716 C C . VAL A 1 92 ? -3.589 -4.388 -14.107 1.00 94.31 92 VAL A C 1
ATOM 718 O O . VAL A 1 92 ? -3.784 -4.236 -12.901 1.00 94.31 92 VAL A O 1
ATOM 721 N N . MET A 1 93 ? -4.593 -4.403 -14.987 1.00 94.19 93 MET A N 1
ATOM 722 C CA . MET A 1 93 ? -5.992 -4.204 -14.587 1.00 94.19 93 MET A CA 1
ATOM 723 C C . MET A 1 93 ? -6.494 -5.324 -13.673 1.00 94.19 93 MET A C 1
ATOM 725 O O . MET A 1 93 ? -7.145 -5.052 -12.668 1.00 94.19 93 MET A O 1
ATOM 729 N N . THR A 1 94 ? -6.126 -6.573 -13.964 1.00 93.31 94 THR A N 1
ATOM 730 C CA . THR A 1 94 ? -6.437 -7.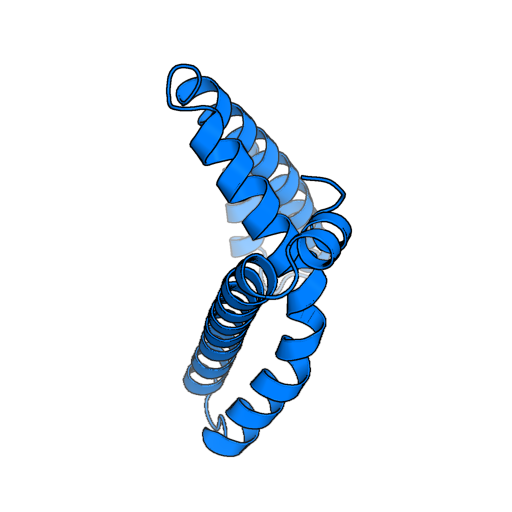737 -13.120 1.00 93.31 94 THR A CA 1
ATOM 731 C C . THR A 1 94 ? -5.814 -7.590 -11.732 1.00 93.31 94 THR A C 1
ATOM 733 O O . THR A 1 94 ? -6.469 -7.847 -10.721 1.00 93.31 94 THR A O 1
ATOM 736 N N . TYR A 1 95 ? -4.565 -7.123 -11.661 1.00 92.69 95 TYR A N 1
ATOM 737 C CA . TYR A 1 95 ? -3.881 -6.865 -10.398 1.00 92.69 95 TYR A CA 1
ATOM 738 C C . TYR A 1 95 ? -4.561 -5.743 -9.595 1.00 92.69 95 TYR A C 1
ATOM 740 O O . TYR A 1 95 ? -4.884 -5.947 -8.424 1.00 92.69 95 TYR A O 1
ATOM 748 N N . MET A 1 96 ? -4.871 -4.604 -10.223 1.00 94.44 96 MET A N 1
ATOM 749 C CA . MET A 1 96 ? -5.599 -3.502 -9.575 1.00 94.44 96 MET A CA 1
ATOM 750 C C . MET A 1 96 ? -6.978 -3.947 -9.069 1.00 94.44 96 MET A C 1
ATOM 752 O O . MET A 1 96 ? -7.356 -3.647 -7.936 1.00 94.44 96 MET A O 1
ATOM 756 N N . LEU A 1 97 ? -7.703 -4.734 -9.868 1.00 94.31 97 LEU A N 1
ATOM 757 C CA . LEU A 1 97 ? -8.998 -5.287 -9.486 1.00 94.31 97 LEU A CA 1
ATOM 758 C C . LEU A 1 97 ? -8.879 -6.267 -8.311 1.00 94.31 97 LEU A C 1
ATOM 760 O O . LEU A 1 97 ? -9.733 -6.269 -7.424 1.00 94.31 97 LEU A O 1
ATOM 764 N N . SER A 1 98 ? -7.805 -7.061 -8.251 1.00 94.44 98 SER A N 1
ATOM 765 C CA . SER A 1 98 ? -7.547 -7.956 -7.117 1.00 94.44 98 SER A CA 1
ATOM 766 C C . SER A 1 98 ? -7.336 -7.190 -5.810 1.00 94.44 98 SER A C 1
ATOM 768 O O . SER A 1 98 ? -7.873 -7.585 -4.777 1.00 94.44 98 SER A O 1
ATOM 770 N N . ILE A 1 99 ? -6.641 -6.049 -5.854 1.00 94.19 99 ILE A N 1
ATOM 771 C CA . ILE A 1 99 ? -6.463 -5.179 -4.686 1.00 94.19 99 ILE A CA 1
ATOM 772 C C . ILE A 1 99 ? -7.814 -4.599 -4.262 1.00 94.19 99 ILE A C 1
ATOM 774 O O . ILE A 1 99 ? -8.187 -4.695 -3.093 1.00 94.19 99 ILE A O 1
ATOM 778 N N . LEU A 1 100 ? -8.572 -4.043 -5.211 1.00 95.25 100 LEU A N 1
ATOM 779 C CA . LEU A 1 100 ? -9.850 -3.396 -4.923 1.00 95.25 100 LEU A CA 1
ATOM 780 C C . LEU A 1 100 ? -10.857 -4.374 -4.304 1.00 95.25 100 LEU A C 1
ATOM 782 O O . LEU A 1 100 ? -11.448 -4.088 -3.264 1.00 95.25 100 LEU A O 1
ATOM 786 N N . THR A 1 101 ? -11.014 -5.550 -4.911 1.00 94.56 101 THR A N 1
ATOM 787 C CA . THR A 1 101 ? -11.917 -6.599 -4.413 1.00 94.56 101 THR A CA 1
ATOM 788 C C . THR A 1 101 ? -11.507 -7.097 -3.026 1.00 94.56 101 THR A C 1
ATOM 790 O O . THR A 1 101 ? -12.368 -7.270 -2.166 1.00 94.56 101 THR A O 1
ATOM 793 N N . THR A 1 102 ? -10.203 -7.246 -2.769 1.00 94.75 102 THR A N 1
ATOM 794 C CA . THR A 1 102 ? -9.670 -7.624 -1.449 1.00 94.75 102 THR A CA 1
ATOM 795 C C . THR A 1 102 ? -10.037 -6.595 -0.380 1.00 94.75 102 THR A C 1
ATOM 797 O O . THR A 1 102 ? -10.500 -6.968 0.701 1.00 94.75 102 THR A O 1
ATOM 800 N N . ILE A 1 103 ? -9.860 -5.301 -0.667 1.00 93.69 103 ILE A N 1
ATOM 801 C CA . ILE A 1 103 ? -10.191 -4.223 0.275 1.00 93.69 103 ILE A CA 1
ATOM 802 C C . ILE A 1 103 ? -11.697 -4.206 0.547 1.00 93.69 103 ILE A C 1
ATOM 804 O O . ILE A 1 103 ? -12.101 -4.203 1.709 1.00 93.69 103 ILE A O 1
ATOM 808 N N . ILE A 1 104 ? -12.528 -4.256 -0.500 1.00 94.25 104 ILE A N 1
ATOM 809 C CA . ILE A 1 104 ? -13.993 -4.259 -0.367 1.00 94.25 104 ILE A CA 1
ATOM 810 C C . ILE A 1 104 ? -14.453 -5.436 0.496 1.00 94.25 104 ILE A C 1
ATOM 812 O O . ILE A 1 104 ? -15.220 -5.244 1.437 1.00 94.25 104 ILE A O 1
ATOM 816 N N . LEU A 1 105 ? -13.955 -6.645 0.229 1.00 94.31 105 LEU A N 1
ATOM 817 C CA . LEU A 1 105 ? -14.353 -7.835 0.975 1.00 94.31 105 LEU A CA 1
ATOM 818 C C . LEU A 1 105 ? -13.887 -7.784 2.437 1.00 94.31 105 LEU A C 1
ATOM 820 O O . LEU A 1 105 ? -14.627 -8.178 3.341 1.00 94.31 105 LEU A O 1
ATOM 824 N N . SER A 1 106 ? -12.699 -7.229 2.686 1.00 93.19 106 SER A N 1
ATOM 825 C CA . SER A 1 106 ? -12.191 -7.004 4.043 1.00 93.19 106 SER A CA 1
ATOM 826 C C . SER A 1 106 ? -13.063 -6.011 4.817 1.00 93.19 106 SER A C 1
ATOM 828 O O . SER A 1 106 ? -13.398 -6.268 5.971 1.00 93.19 106 SER A O 1
ATOM 830 N N . LEU A 1 107 ? -13.498 -4.918 4.178 1.00 92.31 107 LEU A N 1
ATOM 831 C CA . LEU A 1 107 ? -14.402 -3.934 4.783 1.00 92.31 107 LEU A CA 1
ATOM 832 C C . LEU A 1 107 ? -15.791 -4.518 5.054 1.00 92.31 107 LEU A C 1
ATOM 834 O O . LEU A 1 107 ? -16.331 -4.329 6.141 1.00 92.31 107 LEU A O 1
ATOM 838 N N . ILE A 1 108 ? -16.360 -5.265 4.104 1.00 93.38 108 ILE A N 1
ATOM 839 C CA . ILE A 1 108 ? -17.634 -5.969 4.313 1.00 93.38 108 ILE A CA 1
ATOM 840 C C . ILE A 1 108 ? -17.512 -6.894 5.523 1.00 93.38 108 ILE A C 1
ATOM 842 O O . ILE A 1 108 ? -18.362 -6.860 6.413 1.00 93.38 108 ILE A O 1
ATOM 846 N N . THR A 1 109 ? -16.426 -7.666 5.596 1.00 91.56 109 THR A N 1
ATOM 847 C CA . THR A 1 109 ? -16.185 -8.575 6.718 1.00 91.56 109 THR A CA 1
ATOM 848 C C . THR A 1 109 ? -16.074 -7.814 8.036 1.00 91.56 109 THR A C 1
ATOM 850 O O . THR A 1 109 ? -16.703 -8.226 9.004 1.00 91.56 109 THR A O 1
ATOM 853 N N . TYR A 1 110 ? -15.369 -6.677 8.070 1.00 91.00 110 TYR A N 1
ATOM 854 C CA . TYR A 1 110 ? -15.287 -5.808 9.249 1.00 91.00 110 TYR A CA 1
ATOM 855 C C . TYR A 1 110 ? -16.672 -5.376 9.740 1.00 91.00 110 TYR A C 1
ATOM 857 O O . TYR A 1 110 ? -17.009 -5.584 10.904 1.00 91.00 110 TYR A O 1
ATOM 865 N N . TYR A 1 111 ? -17.505 -4.808 8.862 1.00 89.94 111 TYR A N 1
ATOM 866 C CA . TYR A 1 111 ? -18.826 -4.310 9.255 1.00 89.94 111 TYR A CA 1
ATOM 867 C C . TYR A 1 111 ? -19.769 -5.437 9.694 1.00 89.94 111 TYR A C 1
ATOM 869 O O . TYR A 1 111 ? -20.528 -5.265 10.651 1.00 89.94 111 TYR A O 1
ATOM 877 N N . VAL A 1 112 ? -19.698 -6.601 9.041 1.00 92.06 112 VAL A N 1
ATOM 878 C CA . VAL A 1 112 ? -20.469 -7.790 9.427 1.00 92.06 112 VAL A CA 1
ATOM 879 C C . VAL A 1 112 ? -20.016 -8.313 10.793 1.00 92.06 112 VAL A C 1
ATOM 881 O O . VAL A 1 112 ? -20.856 -8.515 11.670 1.00 92.06 112 VAL A O 1
ATOM 884 N N . LEU A 1 113 ? -18.707 -8.466 11.025 1.00 90.00 113 LEU A N 1
ATOM 885 C CA . LEU A 1 113 ? -18.169 -8.924 12.312 1.00 90.00 113 LEU A CA 1
ATOM 886 C C . LEU A 1 113 ? -18.469 -7.944 13.440 1.00 90.00 113 LEU A C 1
ATOM 888 O O . LEU A 1 113 ? -18.842 -8.365 14.531 1.00 90.00 113 LEU A O 1
ATOM 892 N N . LYS A 1 114 ? -18.353 -6.641 13.179 1.00 88.38 114 LYS A N 1
ATOM 893 C CA . LYS A 1 114 ? -18.678 -5.599 14.153 1.00 88.38 114 LYS A CA 1
ATOM 894 C C . LYS A 1 114 ? -20.135 -5.683 14.608 1.00 88.38 114 LYS A C 1
ATOM 896 O O . LYS A 1 114 ? -20.422 -5.398 15.767 1.00 88.38 114 LYS A O 1
ATOM 901 N N . LYS A 1 115 ? -21.044 -6.092 13.716 1.00 89.19 115 LYS A N 1
ATOM 902 C CA . LYS A 1 115 ? -22.469 -6.267 14.022 1.00 89.19 115 LYS A CA 1
ATOM 903 C C . LYS A 1 115 ? -22.774 -7.594 14.725 1.00 89.19 115 LYS A C 1
ATOM 905 O O . LYS A 1 115 ? -23.599 -7.604 15.631 1.00 89.19 115 LYS A O 1
ATOM 910 N N . LEU A 1 116 ? -22.156 -8.699 14.301 1.00 91.62 116 LEU A N 1
ATOM 911 C CA . LEU A 1 116 ? -22.472 -10.045 14.803 1.00 91.62 116 LEU A CA 1
ATOM 912 C C . LEU A 1 116 ? -21.680 -10.428 16.062 1.00 91.62 116 LEU A C 1
ATOM 914 O O . LEU A 1 116 ? -22.233 -11.018 16.985 1.00 91.62 116 LEU A O 1
ATOM 918 N N . CYS A 1 117 ? -20.387 -10.101 16.104 1.00 88.56 117 CYS A N 1
ATOM 919 C CA . CYS A 1 117 ? -19.451 -10.524 17.147 1.00 88.56 117 CYS A CA 1
ATOM 920 C C . CYS A 1 117 ? -18.495 -9.373 17.527 1.00 88.56 117 CYS A C 1
ATOM 922 O O . CYS A 1 117 ? -17.291 -9.453 17.260 1.00 88.56 117 CYS A O 1
ATOM 924 N N . PRO A 1 118 ? -18.991 -8.298 18.171 1.00 83.25 118 PRO A N 1
ATOM 925 C CA . PRO A 1 118 ? -18.198 -7.097 18.451 1.00 83.25 118 PRO A CA 1
ATOM 926 C C . PRO A 1 118 ? -16.968 -7.368 19.330 1.00 83.25 118 PRO A C 1
ATOM 928 O O . PRO A 1 118 ? -15.922 -6.760 19.122 1.00 83.25 118 PRO A O 1
ATOM 931 N N . GLN A 1 119 ? -17.055 -8.322 20.263 1.00 82.25 119 GLN A N 1
ATOM 932 C CA . GLN A 1 119 ? -15.930 -8.721 21.119 1.00 82.25 119 GLN A CA 1
ATOM 933 C C . GLN A 1 119 ? -14.797 -9.379 20.315 1.00 82.25 119 GLN A C 1
ATOM 935 O O . GLN A 1 119 ? -13.627 -9.064 20.519 1.00 82.25 119 GLN A O 1
ATOM 940 N N . PHE A 1 120 ? -15.138 -10.237 19.349 1.00 81.50 120 PHE A N 1
ATOM 941 C CA . PHE A 1 120 ? -14.158 -10.861 18.456 1.00 81.50 120 PHE A CA 1
ATOM 942 C C . PHE A 1 120 ? -13.554 -9.840 17.483 1.00 81.50 120 PHE A C 1
ATO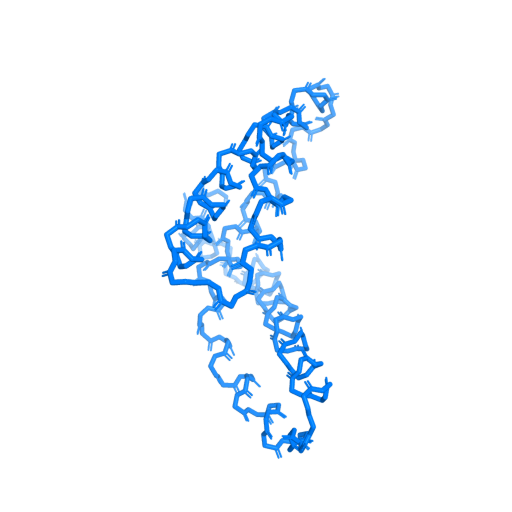M 944 O O . PHE A 1 120 ? -12.348 -9.835 17.249 1.00 81.50 120 PHE A O 1
ATOM 951 N N . CYS A 1 121 ? -14.375 -8.917 16.971 1.00 81.00 121 CYS A N 1
ATOM 952 C CA . CYS A 1 121 ? -13.901 -7.809 16.144 1.00 81.00 121 CYS A CA 1
ATOM 953 C C . CYS A 1 121 ? -12.919 -6.903 16.905 1.00 81.00 121 CYS A C 1
ATOM 955 O O . CYS A 1 121 ? -11.909 -6.502 16.336 1.00 81.00 121 CYS A O 1
ATOM 957 N N . SER A 1 122 ? -13.177 -6.608 18.184 1.00 80.25 122 SER A N 1
ATOM 958 C CA . SER A 1 122 ? -12.269 -5.810 19.019 1.00 80.25 122 SER A CA 1
ATOM 959 C C . SER A 1 122 ? -10.915 -6.499 19.212 1.00 80.25 122 SER A C 1
ATOM 961 O O . SER A 1 122 ? -9.879 -5.847 19.098 1.00 80.25 122 SER A O 1
ATOM 963 N N . LEU A 1 123 ? -10.896 -7.825 19.396 1.00 81.88 123 LEU A N 1
ATOM 964 C CA . LEU A 1 123 ? -9.654 -8.600 19.467 1.00 81.88 123 LEU A CA 1
ATOM 965 C C . LEU A 1 123 ? -8.850 -8.509 18.158 1.00 81.88 123 LEU A C 1
ATOM 967 O O . LEU A 1 123 ? -7.646 -8.264 18.190 1.00 81.88 123 LEU A O 1
ATOM 971 N N . LEU A 1 124 ? -9.522 -8.623 17.008 1.00 78.81 124 LEU A N 1
ATOM 972 C CA . LEU A 1 124 ? -8.893 -8.482 15.689 1.00 78.81 124 LEU A CA 1
ATOM 973 C C . LEU A 1 124 ? -8.455 -7.047 15.361 1.00 78.81 124 LEU A C 1
ATOM 975 O O . LEU A 1 124 ? -7.549 -6.865 14.555 1.00 78.81 124 LEU A O 1
ATOM 979 N N . ASN A 1 125 ? -9.049 -6.038 16.001 1.00 78.19 125 ASN A N 1
ATOM 980 C CA . ASN A 1 125 ? -8.639 -4.636 15.880 1.00 78.19 125 ASN A CA 1
ATOM 981 C C . ASN A 1 125 ? -7.492 -4.251 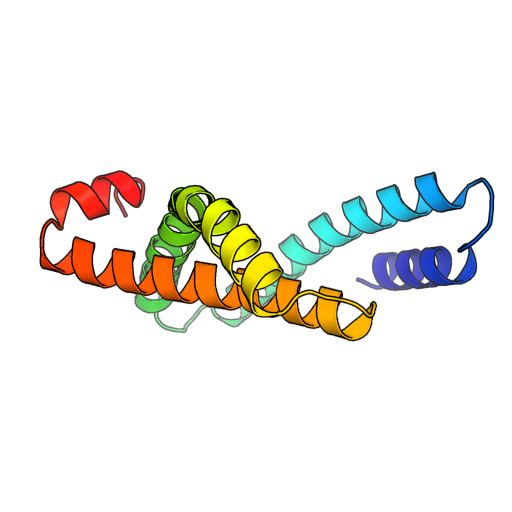16.836 1.00 78.19 125 ASN A C 1
ATOM 983 O O . ASN A 1 125 ? -7.092 -3.086 16.872 1.00 78.19 125 ASN A O 1
ATOM 987 N N . GLY A 1 126 ? -6.988 -5.194 17.644 1.00 70.69 126 GLY A N 1
ATOM 988 C CA . GLY A 1 126 ? -5.963 -4.929 18.656 1.00 70.69 126 GLY A CA 1
ATOM 989 C C . GLY A 1 126 ? -6.485 -4.186 19.892 1.00 70.69 126 GLY A C 1
ATOM 990 O O . GLY A 1 126 ? -5.733 -3.438 20.510 1.00 70.69 126 GLY A O 1
ATOM 991 N N . GLY A 1 127 ? -7.766 -4.356 20.237 1.00 67.00 127 GLY A N 1
ATOM 992 C CA . GLY A 1 127 ? -8.415 -3.699 21.379 1.00 67.00 127 GLY A CA 1
ATOM 993 C C . GLY A 1 127 ? -8.895 -2.269 21.104 1.00 67.00 127 GLY A C 1
ATOM 994 O O . GLY A 1 127 ? -9.131 -1.521 22.050 1.00 67.00 127 GLY A O 1
ATOM 995 N N . ARG A 1 128 ? -9.014 -1.894 19.824 1.00 59.28 128 ARG A N 1
ATOM 996 C CA . ARG A 1 128 ? -9.470 -0.579 19.344 1.00 59.28 128 ARG A CA 1
ATOM 997 C C . ARG A 1 128 ? -10.885 -0.632 18.772 1.00 59.28 128 ARG A C 1
ATOM 999 O O . ARG A 1 128 ? -11.247 -1.654 18.134 1.00 59.28 128 ARG A O 1
#

Secondary structure (DSSP, 8-state):
-HHHHHHHHHHHHTTTSTTHHHHHHHHHHHHHHHHHHHHHHHHHHHBTB-HHHHHHHHHHHHHHHHHHHHHHHHHHHHHHHHH---SHHHHHHHHHHHHHHHHHHHHHHHHHHHHH-HHHHHHHTT--

Radius of gyration: 19.49 Å; chains: 1; bounding box: 47×38×44 Å